Protein AF-A0A7S0H1U0-F1 (afdb_monomer)

Foldseek 3Di:
DQVLCVVVPPPDRDDLVQQQAADLVVLLSLLVVLQCLQPVPQDAQPPPPDPVSLLRRLVSSQVSCCVRVVQHADSVLSNRRHPSSVVRSVSSSVVVVVVVVVDPDD

Mean predicted aligned error: 3.63 Å

Solvent-accessible surface area (backbone atoms only — not comparable to full-atom values): 6109 Å² total; per-residue (Å²): 102,43,65,52,42,53,76,72,61,49,92,67,93,58,56,76,71,66,24,76,49,69,29,41,68,63,42,49,56,53,49,51,55,55,46,41,74,74,38,80,81,66,85,63,67,82,50,69,88,44,74,67,33,41,52,50,26,44,47,42,52,35,49,50,34,35,74,77,68,69,40,86,61,58,55,71,36,40,65,52,9,26,68,58,17,52,59,49,55,44,57,57,46,49,53,56,49,51,54,60,64,74,61,76,80,131

Radius of gyration: 13.3 Å; Cα contacts (8 Å, |Δi|>4): 124; chains: 1; bounding box: 35×30×33 Å

Organism: NCBI:txid1561963

Sequence (106 aa):
FSEYMKVLGYHRIVSLENFRTPNFGLVADALYWLCERYDPTAEISDDLNSEKGRVEFLKGIAETMAAKARIKLNIKSLYRGDGFAVRELLKIAKVLHESLRATPNS

InterPro domains:
  IPR019366 Clusterin-associated protein-1 [PF10234] (6-103)
  IPR019366 Clusterin-associated protein-1 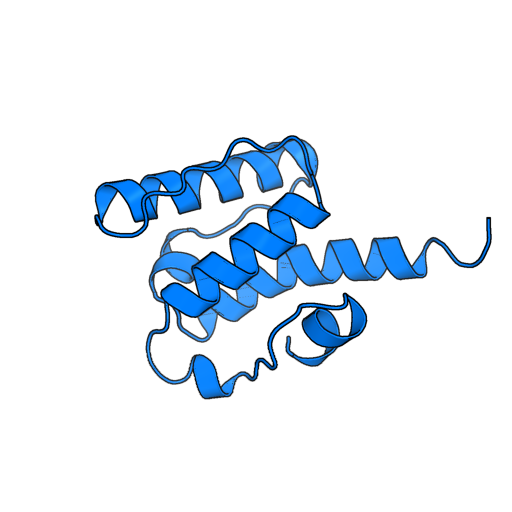[PTHR21547] (1-103)

Secondary structure (DSSP, 8-state):
-HHHHHHHT-SS---SGGGSS--HHHHHHHHHHHHHHH-TT-------SSHHHHHHHHHHHHHHHHHHH-PPP-HHHHHHTSHHHHHHHHHHHHHHHHHHHH-S--

Nearest PDB structures (foldseek):
  8ruy-assembly1_N  TM=6.558E-01  e=3.473E-05  Chlamydomonas reinhardtii
  7pt5-assembly1_A  TM=6.090E-01  e=2.179E-01  Homo sapiens
  8fck-assembly1_G  TM=6.071E-01  e=3.013E-01  Xenopus laevis

Structure (mmCIF, N/CA/C/O backbone):
data_AF-A0A7S0H1U0-F1
#
_entry.id   AF-A0A7S0H1U0-F1
#
loop_
_atom_site.group_PDB
_atom_site.id
_atom_site.type_symbol
_atom_site.label_atom_id
_atom_site.label_alt_id
_atom_site.label_comp_id
_atom_site.label_asym_id
_atom_site.label_entity_id
_atom_site.label_seq_id
_atom_site.pdbx_PDB_ins_code
_atom_site.Cartn_x
_atom_site.Cartn_y
_atom_site.Cartn_z
_atom_site.occupancy
_atom_site.B_iso_or_equiv
_atom_site.auth_seq_id
_atom_site.auth_comp_id
_atom_site.auth_asym_id
_atom_site.auth_atom_id
_atom_site.pdbx_PDB_model_num
ATOM 1 N N . PHE A 1 1 ? -2.922 -12.876 3.079 1.00 87.69 1 PHE A N 1
ATOM 2 C CA . PHE A 1 1 ? -3.023 -11.620 2.307 1.00 87.69 1 PHE A CA 1
ATOM 3 C C . PHE A 1 1 ? -4.353 -11.566 1.585 1.00 87.69 1 PHE A C 1
ATOM 5 O O . PHE A 1 1 ? -5.173 -10.752 1.971 1.00 87.69 1 PHE A O 1
ATOM 12 N N . SER A 1 2 ? -4.612 -12.498 0.666 1.00 92.75 2 SER A N 1
ATOM 13 C CA . SER A 1 2 ? -5.892 -12.646 -0.041 1.00 92.75 2 SER A CA 1
ATOM 14 C C . SER A 1 2 ? -7.118 -12.572 0.858 1.00 92.75 2 SER A C 1
ATOM 16 O O . SER A 1 2 ? -8.012 -11.786 0.582 1.00 92.75 2 SER A O 1
ATOM 18 N N . GLU A 1 3 ? -7.120 -13.319 1.966 1.00 93.31 3 GLU A N 1
ATOM 19 C CA . GLU A 1 3 ? -8.256 -13.311 2.892 1.00 93.31 3 GLU A CA 1
ATOM 20 C C . GLU A 1 3 ? -8.491 -11.932 3.520 1.00 93.31 3 GLU A C 1
ATOM 22 O O . GLU A 1 3 ? -9.613 -11.447 3.528 1.00 93.31 3 GLU A O 1
ATOM 27 N N . TYR A 1 4 ? -7.430 -11.243 3.956 1.00 95.19 4 TYR A N 1
ATOM 28 C CA . TYR A 1 4 ? -7.550 -9.879 4.478 1.00 95.19 4 TYR A CA 1
ATOM 29 C C . TYR A 1 4 ? -8.115 -8.920 3.427 1.00 95.19 4 TYR A C 1
ATOM 31 O O . TYR A 1 4 ? -9.045 -8.183 3.726 1.00 95.19 4 TYR A O 1
ATOM 39 N N . MET A 1 5 ? -7.599 -8.953 2.194 1.00 95.62 5 MET A N 1
ATOM 40 C CA . MET A 1 5 ? -8.100 -8.093 1.113 1.00 95.62 5 MET A CA 1
ATOM 41 C C . MET A 1 5 ? -9.574 -8.391 0.804 1.00 95.62 5 MET A C 1
ATOM 43 O O . MET A 1 5 ? -10.362 -7.465 0.641 1.00 95.62 5 MET A O 1
ATOM 47 N N . LYS A 1 6 ? -9.965 -9.672 0.795 1.00 94.00 6 LYS A N 1
ATOM 48 C CA . LYS A 1 6 ? -11.351 -10.108 0.586 1.00 94.00 6 LYS A CA 1
ATOM 49 C C . LYS A 1 6 ? -12.279 -9.621 1.698 1.00 94.00 6 LYS A C 1
ATOM 51 O O . LYS A 1 6 ? -13.310 -9.034 1.394 1.00 94.00 6 LYS A O 1
ATOM 56 N N . VAL A 1 7 ? -11.916 -9.828 2.965 1.00 94.12 7 VAL A N 1
ATOM 57 C CA . VAL A 1 7 ? -12.712 -9.384 4.124 1.00 94.12 7 VAL A CA 1
ATOM 58 C C . VAL A 1 7 ? -12.841 -7.864 4.156 1.00 94.12 7 VAL A C 1
ATOM 60 O O . VAL A 1 7 ? -13.903 -7.339 4.475 1.00 94.12 7 VAL A O 1
ATOM 63 N N . LEU A 1 8 ? -11.783 -7.147 3.777 1.00 94.25 8 LEU A N 1
ATOM 64 C CA . LEU A 1 8 ? -11.831 -5.696 3.645 1.00 94.25 8 LEU A CA 1
ATOM 65 C C . LEU A 1 8 ? -12.675 -5.251 2.435 1.00 94.25 8 LEU A C 1
ATOM 67 O O . LEU A 1 8 ? -13.041 -4.087 2.364 1.00 94.25 8 LEU A O 1
ATOM 71 N N . GLY A 1 9 ? -13.036 -6.126 1.497 1.00 94.75 9 GLY A N 1
ATOM 72 C CA . GLY A 1 9 ? -13.843 -5.764 0.328 1.00 94.75 9 GLY A CA 1
ATOM 73 C C . GLY A 1 9 ? -13.035 -5.117 -0.797 1.00 94.75 9 GLY A C 1
ATOM 74 O O . GLY A 1 9 ? -13.545 -4.261 -1.516 1.00 94.75 9 GLY A O 1
ATOM 75 N N . TYR A 1 10 ? -11.766 -5.496 -0.943 1.00 95.25 10 TYR A N 1
ATOM 76 C CA . TYR A 1 10 ? -10.964 -5.112 -2.099 1.00 95.25 10 TYR A C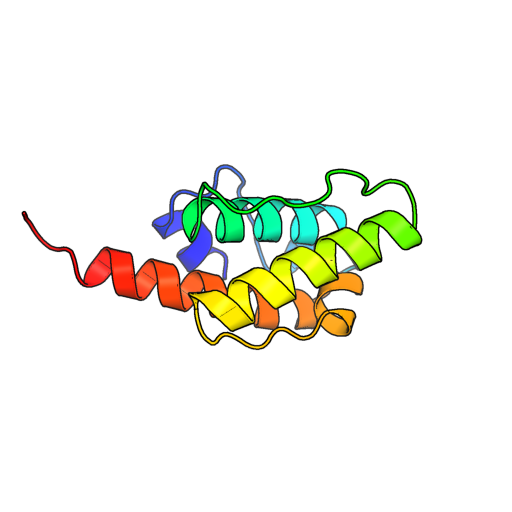A 1
ATOM 77 C C . TYR A 1 10 ? -11.583 -5.660 -3.389 1.00 95.25 10 TYR A C 1
ATOM 79 O O . TYR A 1 10 ? -11.989 -6.819 -3.460 1.00 95.25 10 TYR A O 1
ATOM 87 N N . HIS A 1 11 ? -11.649 -4.815 -4.415 1.00 88.94 11 HIS A N 1
ATOM 88 C CA . HIS A 1 11 ? -12.439 -5.068 -5.622 1.00 88.94 11 HIS A CA 1
ATOM 89 C C . HIS A 1 11 ? -11.851 -6.143 -6.552 1.00 88.94 11 HIS A C 1
ATOM 91 O O . HIS A 1 11 ? -12.574 -6.676 -7.393 1.00 88.94 11 HIS A O 1
ATOM 97 N N . ARG A 1 12 ? -10.557 -6.481 -6.431 1.00 90.69 12 ARG A N 1
ATOM 98 C CA . ARG A 1 12 ? -9.917 -7.534 -7.242 1.00 90.69 12 ARG A CA 1
ATOM 99 C C . ARG A 1 12 ? -9.716 -8.817 -6.442 1.00 90.69 12 ARG A C 1
ATOM 101 O O . ARG A 1 12 ? -9.406 -8.792 -5.253 1.00 90.69 12 ARG A O 1
ATOM 108 N N . ILE A 1 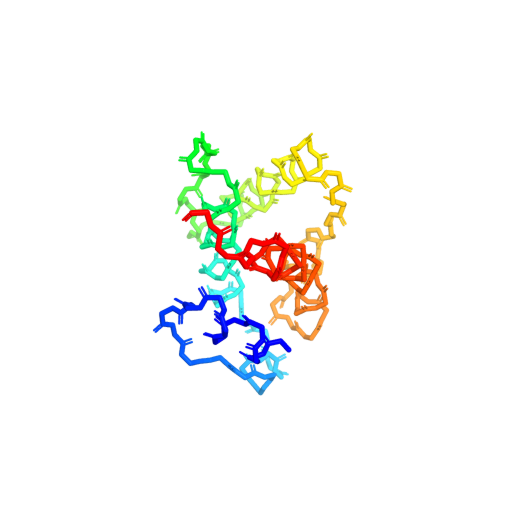13 ? -9.774 -9.952 -7.136 1.00 87.81 13 ILE A N 1
ATOM 109 C CA . ILE A 1 13 ? -9.283 -11.225 -6.599 1.00 87.81 13 ILE A CA 1
ATOM 110 C C . ILE A 1 13 ? -7.754 -11.208 -6.667 1.00 87.81 13 ILE A C 1
ATOM 112 O O . ILE A 1 13 ? -7.174 -11.001 -7.730 1.00 87.81 13 ILE A O 1
ATOM 116 N N . VAL A 1 14 ? -7.106 -11.434 -5.527 1.00 91.12 14 VAL A N 1
ATOM 117 C CA . VAL A 1 14 ? -5.643 -11.391 -5.386 1.00 91.12 14 VAL A CA 1
ATOM 118 C C . VAL A 1 14 ? -5.177 -12.659 -4.694 1.00 91.12 14 VAL A C 1
ATOM 120 O O . VAL A 1 14 ? -5.765 -13.088 -3.699 1.00 91.12 14 VAL A O 1
ATOM 123 N N . SER A 1 15 ? -4.080 -13.235 -5.163 1.00 90.69 15 SER A N 1
ATOM 124 C CA . SER A 1 15 ? -3.405 -14.367 -4.538 1.00 90.69 15 SER A CA 1
ATOM 125 C C . SER A 1 15 ? -1.919 -14.081 -4.338 1.00 90.69 15 SER A C 1
ATOM 127 O O . SER A 1 15 ? -1.365 -13.126 -4.879 1.00 90.69 15 SER A O 1
ATOM 129 N N . LEU A 1 16 ? -1.250 -14.919 -3.543 1.00 88.56 16 LEU A N 1
ATOM 130 C CA . LEU A 1 16 ? 0.213 -14.882 -3.448 1.00 88.56 16 LEU A CA 1
ATOM 131 C C . LEU A 1 16 ? 0.884 -15.255 -4.778 1.00 88.56 16 LEU A C 1
ATOM 133 O O . LEU A 1 16 ? 2.019 -14.852 -5.018 1.00 88.56 16 LEU A O 1
ATOM 137 N N . GLU A 1 17 ? 0.198 -16.001 -5.648 1.00 92.56 17 GLU A N 1
ATOM 138 C CA . GLU A 1 17 ? 0.754 -16.428 -6.934 1.00 92.56 17 GLU A CA 1
ATOM 139 C C . GLU A 1 17 ? 0.962 -15.252 -7.887 1.00 92.56 17 GLU A C 1
ATOM 141 O O . GLU A 1 17 ? 1.932 -15.259 -8.641 1.00 92.56 17 GLU A O 1
ATOM 146 N N . ASN A 1 18 ? 0.144 -14.196 -7.774 1.00 93.56 18 ASN A N 1
ATOM 147 C CA . ASN A 1 18 ? 0.323 -12.959 -8.539 1.00 93.56 18 ASN A CA 1
ATOM 148 C C . ASN A 1 18 ? 1.671 -12.257 -8.278 1.00 93.56 18 ASN A C 1
ATOM 150 O O . ASN A 1 18 ? 2.040 -11.390 -9.066 1.00 93.56 18 ASN A O 1
ATOM 154 N N . PHE A 1 19 ? 2.379 -12.623 -7.200 1.00 93.69 19 PHE A N 1
ATOM 155 C CA . PHE A 1 19 ? 3.657 -12.043 -6.770 1.00 93.69 19 PHE A CA 1
ATOM 156 C C . PHE A 1 19 ? 4.829 -13.038 -6.852 1.00 93.69 19 PHE A C 1
ATOM 158 O O . PHE A 1 19 ? 5.906 -12.765 -6.317 1.00 93.69 19 PHE A O 1
ATOM 165 N N . ARG A 1 20 ? 4.646 -14.207 -7.493 1.00 93.19 20 ARG A N 1
ATOM 166 C CA . ARG A 1 20 ? 5.767 -15.121 -7.814 1.00 93.19 20 ARG A CA 1
ATOM 167 C C . ARG A 1 20 ? 6.732 -14.502 -8.825 1.00 93.19 20 ARG A C 1
ATOM 169 O O . ARG A 1 20 ? 7.917 -14.814 -8.807 1.00 93.19 20 ARG A O 1
ATOM 176 N N . THR A 1 21 ? 6.223 -13.613 -9.668 1.00 93.06 21 THR A N 1
ATOM 177 C CA . THR A 1 21 ? 6.994 -12.711 -10.523 1.00 93.06 21 THR A CA 1
ATOM 178 C C . THR A 1 21 ? 6.728 -11.267 -10.094 1.00 93.06 21 THR A C 1
ATOM 180 O O . THR A 1 21 ? 5.627 -10.993 -9.609 1.00 93.06 21 THR A O 1
ATOM 183 N N . PRO A 1 22 ? 7.680 -10.337 -10.289 1.00 96.12 22 PRO A N 1
ATOM 184 C CA . PRO A 1 22 ? 7.474 -8.919 -10.005 1.00 96.12 22 PRO A CA 1
ATOM 185 C C . PRO A 1 22 ? 6.183 -8.371 -10.623 1.00 96.12 22 PRO A C 1
ATOM 187 O O . PRO A 1 22 ? 5.993 -8.420 -11.837 1.00 96.12 22 PRO A O 1
ATOM 190 N N . ASN A 1 23 ? 5.302 -7.833 -9.783 1.00 96.38 23 ASN A N 1
ATOM 191 C CA . ASN A 1 23 ? 4.023 -7.256 -10.181 1.00 96.38 23 ASN A CA 1
ATOM 192 C C . ASN A 1 23 ? 3.772 -5.931 -9.450 1.00 96.38 23 ASN A C 1
ATOM 194 O O . ASN A 1 23 ? 2.965 -5.835 -8.524 1.00 96.38 23 ASN A O 1
ATOM 198 N N . PHE A 1 24 ? 4.497 -4.893 -9.866 1.00 96.50 24 PHE A N 1
ATOM 199 C CA . PHE A 1 24 ? 4.371 -3.565 -9.268 1.00 96.50 24 PHE A CA 1
ATOM 200 C C . PHE A 1 24 ? 2.977 -2.954 -9.474 1.00 96.50 24 PHE A C 1
ATOM 202 O O . PHE A 1 24 ? 2.467 -2.310 -8.566 1.00 96.50 24 PHE A O 1
ATOM 209 N N . GLY A 1 25 ? 2.334 -3.193 -10.623 1.00 96.00 25 GLY A N 1
ATOM 210 C CA . GLY A 1 25 ? 0.997 -2.658 -10.900 1.00 96.00 25 GLY A CA 1
ATOM 211 C C . GLY A 1 25 ? -0.036 -3.109 -9.866 1.00 96.00 25 GLY A C 1
ATOM 212 O O . GLY A 1 25 ? -0.778 -2.286 -9.338 1.00 96.00 25 GLY A O 1
ATOM 213 N N . LEU A 1 26 ? -0.025 -4.396 -9.501 1.00 96.44 26 LEU A N 1
ATOM 214 C CA . LEU A 1 26 ? -0.906 -4.910 -8.451 1.00 96.44 26 LEU A CA 1
ATOM 215 C C . LEU A 1 26 ? -0.530 -4.385 -7.058 1.00 96.44 26 LEU A C 1
ATOM 217 O O . LEU A 1 26 ? -1.416 -4.162 -6.238 1.00 96.44 26 LEU A O 1
ATOM 221 N N . VAL A 1 27 ? 0.762 -4.166 -6.780 1.00 97.38 27 VAL A N 1
ATOM 222 C CA . VAL A 1 27 ? 1.181 -3.509 -5.530 1.00 97.38 27 VAL A CA 1
ATOM 223 C C . VAL A 1 27 ? 0.653 -2.083 -5.457 1.00 97.38 27 VAL A C 1
ATOM 225 O O . VAL A 1 27 ? 0.129 -1.705 -4.416 1.00 97.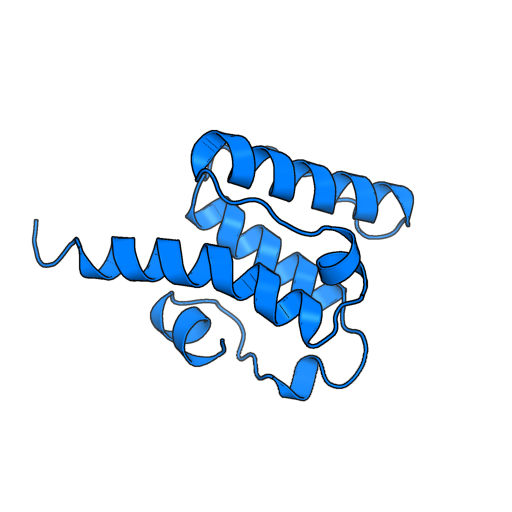38 27 VAL A O 1
ATOM 228 N N . ALA A 1 28 ? 0.783 -1.302 -6.528 1.00 97.38 28 ALA A N 1
ATOM 229 C CA . ALA A 1 28 ? 0.349 0.088 -6.554 1.00 97.38 28 ALA A CA 1
ATOM 230 C C . ALA A 1 28 ? -1.171 0.208 -6.385 1.00 97.38 28 ALA A C 1
ATOM 232 O O . ALA A 1 28 ? -1.622 0.949 -5.518 1.00 97.38 28 ALA A O 1
ATOM 233 N N . ASP A 1 29 ? -1.945 -0.593 -7.121 1.00 96.44 29 ASP A N 1
ATOM 234 C CA . ASP A 1 29 ? -3.410 -0.646 -7.007 1.00 96.44 29 ASP A CA 1
ATOM 235 C C . ASP A 1 29 ? -3.846 -1.023 -5.576 1.00 96.44 29 ASP A C 1
ATOM 237 O O . ASP A 1 29 ? -4.658 -0.333 -4.963 1.00 96.44 29 ASP A O 1
ATOM 241 N N . ALA A 1 30 ? -3.230 -2.056 -4.986 1.00 97.06 30 ALA A N 1
ATOM 242 C CA . ALA A 1 30 ? -3.530 -2.464 -3.615 1.00 97.06 30 ALA A CA 1
ATOM 243 C C . ALA A 1 30 ? -3.092 -1.426 -2.564 1.00 97.06 30 ALA A C 1
ATOM 245 O O . ALA A 1 30 ? -3.809 -1.217 -1.588 1.00 97.06 30 ALA A O 1
ATOM 246 N N . LEU A 1 31 ? -1.928 -0.784 -2.730 1.00 97.00 31 LEU A N 1
ATOM 247 C CA . LEU A 1 31 ? -1.437 0.257 -1.818 1.00 97.00 31 LEU A CA 1
ATOM 248 C C . LEU A 1 31 ? -2.336 1.484 -1.833 1.00 97.00 31 LEU A C 1
ATOM 250 O O . LEU A 1 31 ? -2.665 1.985 -0.761 1.00 97.00 31 LEU A O 1
ATOM 254 N N . TYR A 1 32 ? -2.709 1.953 -3.024 1.00 96.50 32 TYR A N 1
ATOM 255 C CA . TYR A 1 32 ? -3.588 3.104 -3.181 1.00 96.50 32 TYR A CA 1
ATOM 256 C C . TYR A 1 32 ? -4.916 2.838 -2.478 1.00 96.50 32 TYR A C 1
ATOM 258 O O . TYR A 1 32 ? -5.284 3.575 -1.569 1.00 96.50 32 TYR A O 1
ATOM 266 N N . TRP A 1 33 ? -5.549 1.701 -2.780 1.00 96.69 33 TRP A N 1
ATOM 267 C CA . TRP A 1 33 ? -6.820 1.322 -2.169 1.00 96.69 33 TRP A CA 1
ATOM 268 C C . TRP A 1 33 ? -6.740 1.187 -0.640 1.00 96.69 33 TRP A C 1
ATOM 270 O O . TRP A 1 33 ? -7.625 1.645 0.080 1.00 96.69 33 TRP A O 1
ATOM 280 N N . LEU A 1 34 ? -5.677 0.565 -0.115 1.00 96.88 34 LEU A N 1
ATOM 281 C CA . LEU A 1 34 ? -5.479 0.431 1.333 1.00 96.88 34 LEU A CA 1
ATOM 282 C C . LEU A 1 34 ? -5.236 1.789 2.005 1.00 96.88 34 LEU A C 1
ATOM 284 O O . LEU A 1 34 ? -5.730 2.013 3.108 1.00 96.88 34 LEU A O 1
ATOM 288 N N . CYS A 1 35 ? -4.475 2.677 1.364 1.00 96.38 35 CYS A N 1
ATOM 289 C CA . CYS A 1 35 ? -4.185 4.007 1.886 1.00 96.38 35 CYS A CA 1
ATOM 290 C C . CYS A 1 35 ? -5.427 4.896 1.871 1.00 96.38 35 CYS A C 1
ATOM 292 O O . CYS A 1 35 ? -5.732 5.484 2.899 1.00 96.38 35 CYS A O 1
ATOM 294 N N . GLU A 1 36 ? -6.169 4.938 0.765 1.00 94.94 36 GLU A N 1
ATOM 295 C CA . GLU A 1 36 ? -7.420 5.697 0.635 1.00 94.94 36 GLU A CA 1
ATOM 296 C C . GLU A 1 36 ? -8.466 5.223 1.651 1.00 94.94 36 GLU A C 1
ATOM 298 O O . GLU A 1 36 ? -9.137 6.023 2.297 1.00 94.94 36 GLU A O 1
ATOM 303 N N . ARG A 1 37 ? -8.558 3.906 1.878 1.00 94.38 37 ARG A N 1
ATOM 304 C CA . ARG A 1 37 ? -9.450 3.351 2.902 1.00 94.38 37 ARG A CA 1
ATOM 305 C C . ARG A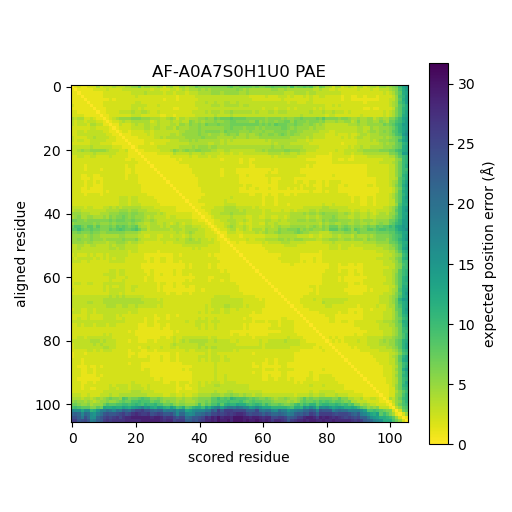 1 37 ? -9.048 3.741 4.324 1.00 94.38 37 ARG A C 1
ATOM 307 O O . ARG A 1 37 ? -9.911 3.817 5.196 1.00 94.38 37 ARG A O 1
ATOM 314 N N . TYR A 1 38 ? -7.754 3.917 4.576 1.00 94.75 38 TYR A N 1
ATOM 315 C CA . TYR A 1 38 ? -7.250 4.343 5.878 1.00 94.75 38 TYR A CA 1
ATOM 316 C C . TYR A 1 38 ? -7.397 5.859 6.076 1.00 94.75 38 TYR A C 1
ATOM 318 O O . TYR A 1 38 ? -7.797 6.303 7.150 1.00 94.75 38 TYR A O 1
ATOM 326 N N . ASP A 1 39 ? -7.075 6.644 5.050 1.00 93.62 39 ASP A N 1
ATOM 327 C CA . ASP A 1 39 ? -7.159 8.102 5.033 1.00 93.62 39 ASP A CA 1
ATOM 328 C C . ASP A 1 39 ? -7.671 8.583 3.659 1.00 93.62 39 ASP A C 1
ATOM 330 O O . ASP A 1 39 ? -6.881 8.731 2.722 1.00 93.62 39 ASP A O 1
ATOM 334 N N . PRO A 1 40 ? -8.981 8.873 3.536 1.00 93.06 40 PRO A N 1
ATOM 335 C CA . PRO A 1 40 ? -9.583 9.378 2.299 1.00 93.06 40 PRO A CA 1
ATOM 336 C C . PRO A 1 40 ? -9.090 10.770 1.887 1.00 93.06 40 PRO A C 1
ATOM 338 O O . PRO A 1 40 ? -9.398 11.229 0.792 1.00 93.06 40 PRO A O 1
ATOM 341 N N . THR A 1 41 ? -8.371 11.471 2.770 1.00 92.50 41 THR A N 1
ATOM 342 C CA . THR A 1 41 ? -7.816 12.806 2.499 1.00 92.50 41 THR A CA 1
ATOM 343 C C . THR A 1 41 ? -6.362 12.758 2.036 1.00 92.50 41 THR A C 1
ATOM 345 O O . THR A 1 41 ? -5.761 13.803 1.796 1.00 92.50 41 THR A O 1
ATOM 348 N N . ALA A 1 42 ? -5.778 11.562 1.921 1.00 91.62 42 ALA A N 1
ATOM 349 C CA . ALA A 1 42 ? -4.401 11.395 1.491 1.00 91.62 42 ALA A CA 1
ATOM 350 C C . ALA A 1 42 ? -4.216 11.821 0.025 1.00 91.62 42 ALA A C 1
ATOM 352 O O . ALA A 1 42 ? -4.771 11.218 -0.891 1.00 91.62 42 ALA A O 1
ATOM 353 N N . GLU A 1 43 ? -3.373 12.827 -0.199 1.00 89.81 43 GLU A N 1
ATOM 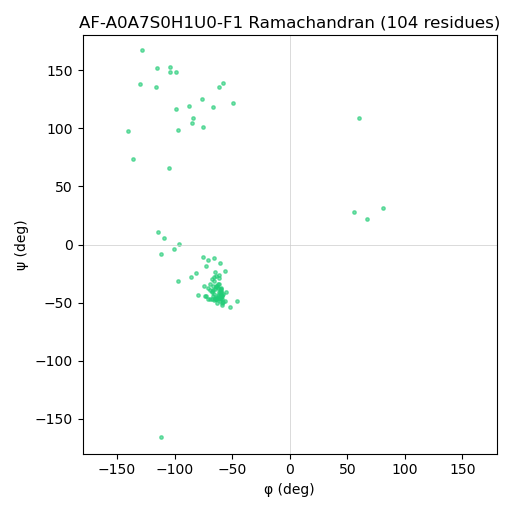354 C CA . GLU A 1 43 ? -2.962 13.252 -1.537 1.00 89.81 43 GLU A CA 1
ATOM 355 C C . GLU A 1 43 ? -1.786 12.391 -2.010 1.00 89.81 43 GLU A C 1
ATOM 357 O O . GLU A 1 43 ? -0.651 12.539 -1.553 1.00 89.81 43 GLU A O 1
ATOM 362 N N . ILE A 1 44 ? -2.062 11.450 -2.912 1.00 90.94 44 ILE A N 1
ATOM 363 C CA . ILE A 1 44 ? -1.074 10.508 -3.441 1.00 90.94 44 ILE A CA 1
ATOM 364 C C . ILE A 1 44 ? -0.904 10.744 -4.945 1.00 90.94 44 ILE A C 1
ATOM 366 O O . ILE A 1 44 ? -1.890 10.876 -5.664 1.00 90.94 44 ILE A O 1
ATOM 370 N N . SER A 1 45 ? 0.348 10.763 -5.415 1.00 89.12 45 SER A N 1
ATOM 371 C CA . SER A 1 45 ? 0.680 10.870 -6.845 1.00 89.12 45 SER A CA 1
ATOM 372 C C . SER A 1 45 ? 0.057 9.734 -7.663 1.00 89.12 45 SER A C 1
ATOM 374 O O . SER A 1 45 ? 0.102 8.578 -7.249 1.00 89.12 45 SER A O 1
ATOM 376 N N . ASP A 1 46 ? -0.470 10.042 -8.842 1.00 87.44 46 ASP A N 1
ATOM 377 C CA . ASP A 1 46 ? -1.042 9.085 -9.792 1.00 87.44 46 ASP A CA 1
ATOM 378 C C . ASP A 1 46 ? -0.085 8.721 -10.949 1.00 87.44 46 ASP A C 1
ATOM 380 O O . ASP A 1 46 ? -0.384 7.820 -11.738 1.00 87.44 46 ASP A O 1
ATOM 384 N N . ASP A 1 47 ? 1.101 9.344 -11.037 1.00 91.75 47 ASP A N 1
ATOM 385 C CA . ASP A 1 47 ? 2.106 8.985 -12.048 1.00 91.75 47 ASP A CA 1
ATOM 386 C C . ASP A 1 47 ? 2.820 7.675 -11.690 1.00 91.75 47 ASP A C 1
ATOM 388 O O . ASP A 1 47 ? 3.768 7.632 -10.906 1.00 91.75 47 ASP A O 1
ATOM 392 N N . LEU A 1 48 ? 2.407 6.590 -12.340 1.00 94.50 48 LEU A N 1
ATOM 393 C CA . LEU A 1 48 ? 3.048 5.274 -12.241 1.00 94.50 48 LEU A CA 1
ATOM 394 C C . LEU A 1 48 ? 3.795 4.871 -13.522 1.00 94.50 48 LEU A C 1
ATOM 396 O O . LEU A 1 48 ? 4.299 3.742 -13.624 1.00 94.50 48 LEU A O 1
ATOM 400 N N . ASN A 1 49 ? 3.878 5.770 -14.504 1.00 93.69 49 ASN A N 1
ATOM 401 C CA . ASN A 1 49 ? 4.469 5.494 -15.813 1.00 93.69 49 ASN A CA 1
ATOM 402 C C . ASN A 1 49 ? 5.985 5.710 -15.814 1.00 93.69 49 ASN A C 1
ATOM 404 O O . ASN A 1 49 ? 6.699 5.035 -16.557 1.00 93.69 49 ASN A O 1
ATOM 408 N N . SER A 1 50 ? 6.486 6.599 -14.955 1.00 95.75 50 SER A N 1
ATOM 409 C CA . SER A 1 50 ? 7.914 6.877 -14.797 1.00 95.75 50 SER A CA 1
ATOM 410 C C . SER A 1 50 ? 8.498 6.240 -13.528 1.00 95.75 50 SER A C 1
ATOM 412 O O . SER A 1 50 ? 7.802 6.039 -12.535 1.00 95.75 50 SER A O 1
ATOM 414 N N . GLU A 1 51 ? 9.800 5.928 -13.520 1.00 95.75 51 GLU A N 1
ATOM 415 C CA . GLU A 1 51 ? 10.477 5.461 -12.295 1.00 95.75 51 GLU A CA 1
ATOM 416 C C . GLU A 1 51 ? 10.360 6.495 -11.168 1.00 95.75 51 GLU A C 1
ATOM 418 O O . GLU A 1 51 ? 10.061 6.146 -10.025 1.00 95.75 51 GLU A O 1
ATOM 423 N N . LYS A 1 52 ? 10.543 7.776 -11.509 1.00 96.12 52 LYS A N 1
ATOM 424 C CA . LYS A 1 52 ? 10.412 8.889 -10.570 1.00 96.12 52 LYS A CA 1
ATOM 425 C C . LYS A 1 52 ? 9.012 8.927 -9.952 1.00 96.12 52 LYS A C 1
ATOM 427 O O . LYS A 1 52 ? 8.912 8.926 -8.728 1.00 96.12 52 LYS A O 1
ATOM 432 N N . GLY A 1 53 ? 7.968 8.877 -10.779 1.00 97.06 53 GLY A N 1
ATOM 433 C CA . GLY A 1 53 ? 6.576 8.885 -10.332 1.00 97.06 53 GLY A CA 1
ATOM 434 C C . GLY A 1 53 ? 6.261 7.712 -9.406 1.00 97.06 53 GLY A C 1
ATOM 435 O O . GLY A 1 53 ? 5.734 7.902 -8.314 1.00 97.06 53 GLY A O 1
ATOM 436 N N . ARG A 1 54 ? 6.726 6.501 -9.740 1.00 97.38 54 ARG A N 1
ATOM 437 C CA . ARG A 1 54 ? 6.576 5.324 -8.865 1.00 97.38 54 ARG A CA 1
ATOM 438 C C . ARG A 1 54 ? 7.260 5.497 -7.511 1.00 97.38 54 ARG A C 1
ATOM 440 O O . ARG A 1 54 ? 6.725 5.065 -6.491 1.00 97.38 54 ARG A O 1
ATOM 447 N N . VAL A 1 55 ? 8.453 6.092 -7.479 1.00 97.00 55 VAL A N 1
ATOM 448 C CA . VAL A 1 55 ? 9.161 6.373 -6.222 1.00 97.00 55 VAL A CA 1
ATOM 449 C C . VAL A 1 55 ? 8.419 7.431 -5.404 1.00 97.00 55 VAL A C 1
ATOM 451 O O . VAL A 1 55 ? 8.313 7.273 -4.189 1.00 97.00 55 VAL A O 1
ATOM 454 N N . GLU A 1 56 ? 7.898 8.479 -6.040 1.00 97.19 56 GLU A N 1
ATOM 455 C CA . GLU A 1 56 ? 7.100 9.526 -5.389 1.00 97.19 56 GLU A CA 1
ATOM 456 C C . GLU A 1 56 ? 5.790 8.968 -4.822 1.00 97.19 56 GLU A C 1
ATOM 458 O O . GLU A 1 56 ? 5.509 9.177 -3.643 1.00 97.19 56 GLU A O 1
ATOM 463 N N . PHE A 1 57 ? 5.069 8.152 -5.595 1.00 98.00 57 PHE A N 1
ATOM 464 C CA . PHE A 1 57 ? 3.898 7.400 -5.142 1.00 98.00 57 PHE A CA 1
ATOM 465 C C . PHE A 1 57 ? 4.200 6.588 -3.874 1.00 98.00 57 PHE A C 1
ATOM 467 O O . PH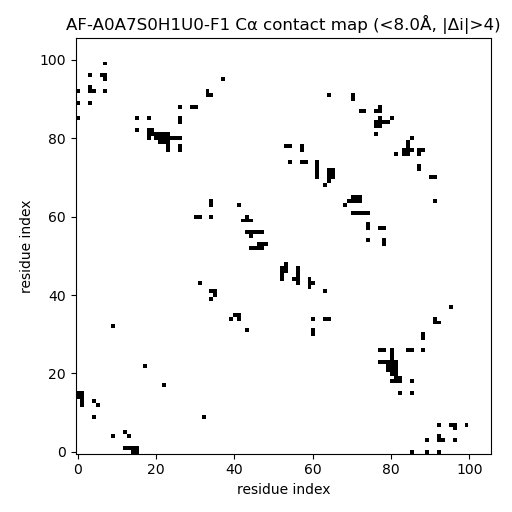E A 1 57 ? 3.531 6.734 -2.850 1.00 98.00 57 PHE A O 1
ATOM 474 N N . LEU A 1 58 ? 5.248 5.755 -3.904 1.00 98.12 58 LEU A N 1
ATOM 475 C CA . LEU A 1 58 ? 5.600 4.908 -2.763 1.00 98.12 58 LEU A CA 1
ATOM 476 C C . LEU A 1 58 ? 6.019 5.714 -1.530 1.00 98.12 58 LEU A C 1
ATOM 478 O O . LEU A 1 58 ? 5.730 5.291 -0.408 1.00 98.12 58 LEU A O 1
ATOM 482 N N . LYS A 1 59 ? 6.715 6.841 -1.719 1.00 97.38 59 LYS A N 1
ATOM 483 C CA . LYS A 1 59 ? 7.089 7.740 -0.622 1.00 97.38 59 LYS A CA 1
ATOM 484 C C . LYS A 1 59 ? 5.859 8.378 0.008 1.00 97.38 59 LYS A C 1
ATOM 486 O O . LYS A 1 59 ? 5.731 8.278 1.222 1.00 97.38 59 LYS A O 1
ATOM 491 N N . GLY A 1 60 ? 4.940 8.916 -0.795 1.00 96.88 60 GLY A N 1
ATOM 492 C CA . GLY A 1 60 ? 3.697 9.510 -0.300 1.00 96.88 60 GLY A CA 1
ATOM 493 C C . GLY A 1 60 ? 2.890 8.521 0.542 1.00 96.88 60 GLY A C 1
ATOM 494 O O . GLY A 1 60 ? 2.547 8.812 1.684 1.00 96.88 60 GLY A O 1
ATOM 495 N N . ILE A 1 61 ? 2.694 7.292 0.049 1.00 97.81 61 ILE A N 1
ATOM 496 C CA . ILE A 1 61 ? 2.011 6.239 0.818 1.00 97.81 61 ILE A CA 1
ATOM 497 C C . ILE A 1 61 ? 2.756 5.932 2.128 1.00 97.81 61 ILE A C 1
ATOM 499 O O . ILE A 1 61 ? 2.142 5.826 3.191 1.00 97.81 61 ILE A O 1
ATOM 503 N N . ALA A 1 62 ? 4.082 5.773 2.076 1.00 97.69 62 ALA A N 1
ATOM 504 C CA . ALA A 1 62 ? 4.879 5.451 3.257 1.00 97.69 62 ALA A CA 1
ATOM 505 C C . ALA A 1 62 ? 4.861 6.569 4.309 1.00 97.69 62 ALA A C 1
ATOM 507 O O . ALA A 1 62 ? 4.801 6.269 5.501 1.00 97.69 62 ALA A O 1
ATOM 508 N N . GLU A 1 63 ? 4.892 7.830 3.886 1.00 96.75 63 GLU A N 1
ATOM 509 C CA . GLU A 1 6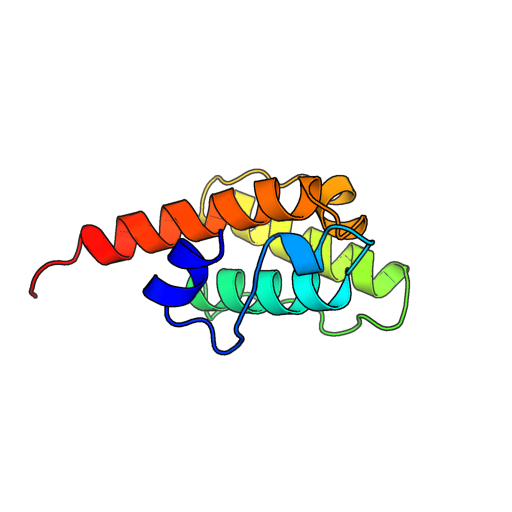3 ? 4.809 9.006 4.752 1.00 96.75 63 GLU A CA 1
ATOM 510 C C . GLU A 1 63 ? 3.427 9.114 5.402 1.00 96.75 63 GLU A C 1
ATOM 512 O O . GLU A 1 63 ? 3.348 9.233 6.627 1.00 96.75 63 GLU A O 1
ATOM 517 N N . THR A 1 64 ? 2.346 8.949 4.632 1.00 96.88 64 THR A N 1
ATOM 518 C CA . THR A 1 64 ? 0.969 8.931 5.153 1.00 96.88 64 THR A CA 1
ATOM 519 C C . THR A 1 64 ? 0.787 7.832 6.197 1.00 96.88 64 THR A C 1
ATOM 521 O O . THR A 1 64 ? 0.330 8.092 7.313 1.00 96.88 64 THR A O 1
ATOM 524 N N . MET A 1 65 ? 1.209 6.602 5.892 1.00 97.44 65 MET A N 1
ATOM 525 C CA . MET A 1 65 ? 1.090 5.473 6.821 1.00 97.44 65 MET A CA 1
ATOM 526 C C . MET A 1 65 ? 1.978 5.634 8.061 1.00 97.44 65 MET A C 1
ATOM 528 O O . MET A 1 65 ? 1.564 5.278 9.168 1.00 97.44 65 MET A O 1
ATOM 532 N N . ALA A 1 66 ? 3.170 6.215 7.925 1.00 97.50 66 ALA A N 1
ATOM 533 C CA . ALA A 1 66 ? 4.027 6.503 9.069 1.00 97.50 66 ALA A CA 1
ATOM 534 C C . ALA A 1 66 ? 3.416 7.581 9.978 1.00 97.50 66 ALA A C 1
ATOM 536 O O . ALA A 1 66 ? 3.397 7.407 11.196 1.00 97.50 66 ALA A O 1
ATOM 537 N N . ALA A 1 67 ? 2.883 8.661 9.403 1.00 96.00 67 ALA A N 1
ATOM 538 C CA . ALA A 1 67 ? 2.335 9.788 10.151 1.00 96.00 67 ALA A CA 1
ATOM 539 C C . ALA A 1 67 ? 0.994 9.460 10.823 1.00 96.00 67 ALA A C 1
ATOM 541 O O . ALA A 1 67 ? 0.784 9.794 11.989 1.00 96.00 67 ALA A O 1
ATOM 542 N N . LYS A 1 68 ? 0.086 8.799 10.099 1.00 94.50 68 LYS A N 1
ATOM 543 C CA . LYS A 1 68 ? -1.308 8.603 10.525 1.00 94.50 68 LYS A CA 1
ATOM 544 C C . LYS A 1 68 ? -1.555 7.250 11.182 1.00 94.50 68 LYS A C 1
ATOM 546 O O . LYS A 1 68 ? -2.417 7.149 12.050 1.00 94.50 68 LYS A O 1
ATOM 551 N N . ALA A 1 69 ? -0.815 6.217 10.778 1.00 94.44 69 ALA A N 1
ATOM 552 C CA . ALA A 1 69 ? -0.983 4.847 11.272 1.00 94.44 69 ALA A CA 1
ATOM 553 C C . ALA A 1 69 ? 0.186 4.358 12.131 1.00 94.44 69 ALA A C 1
ATOM 555 O O . ALA A 1 69 ? 0.109 3.278 12.715 1.00 94.44 69 ALA A O 1
ATOM 556 N N . ARG A 1 70 ? 1.284 5.127 12.211 1.00 96.56 70 ARG A N 1
ATOM 557 C CA . ARG A 1 70 ? 2.553 4.699 12.829 1.00 96.56 70 ARG A CA 1
ATOM 558 C C . ARG A 1 70 ? 3.104 3.410 12.201 1.00 96.56 70 ARG A C 1
ATOM 560 O O . ARG A 1 70 ? 3.837 2.658 12.844 1.00 96.56 70 ARG A O 1
ATOM 567 N N . ILE A 1 71 ? 2.784 3.159 10.928 1.00 97.19 71 ILE A N 1
ATOM 568 C CA . ILE A 1 71 ? 3.252 1.997 10.168 1.00 97.19 71 ILE A CA 1
ATOM 569 C C . ILE A 1 71 ? 4.441 2.413 9.308 1.00 97.19 71 ILE A C 1
ATOM 571 O O . ILE A 1 71 ? 4.309 3.192 8.368 1.00 97.19 71 ILE A O 1
ATOM 575 N N . LYS A 1 72 ? 5.611 1.832 9.578 1.00 97.88 72 LYS A N 1
ATOM 576 C CA . LYS A 1 72 ? 6.791 2.013 8.728 1.00 97.88 72 LYS A CA 1
ATOM 577 C C . LYS A 1 72 ? 6.816 0.979 7.600 1.00 97.88 72 LYS A C 1
ATOM 579 O O . LYS A 1 72 ? 6.923 -0.230 7.851 1.00 97.88 72 LYS A O 1
ATOM 584 N N . LEU A 1 73 ? 6.777 1.472 6.365 1.00 98.12 73 LEU A N 1
ATOM 585 C CA . LEU A 1 73 ? 6.857 0.663 5.150 1.00 98.12 73 LEU A CA 1
ATOM 586 C C . LEU A 1 73 ? 8.269 0.653 4.557 1.00 98.12 73 LEU A C 1
ATOM 588 O O . LEU A 1 73 ? 9.014 1.631 4.635 1.00 98.12 73 LEU A O 1
ATOM 592 N N . ASN A 1 74 ? 8.630 -0.459 3.924 1.00 98.25 74 ASN A N 1
ATOM 593 C CA . ASN A 1 74 ? 9.832 -0.576 3.110 1.00 98.25 74 ASN A CA 1
ATOM 594 C C . ASN A 1 74 ? 9.492 -0.367 1.629 1.00 98.25 74 ASN A C 1
ATOM 596 O O . ASN A 1 74 ? 9.084 -1.296 0.931 1.00 98.25 74 ASN A O 1
ATOM 600 N N . ILE A 1 75 ? 9.734 0.848 1.135 1.00 97.31 75 ILE A N 1
ATOM 601 C CA . ILE A 1 75 ? 9.452 1.216 -0.258 1.00 97.31 75 ILE A CA 1
ATOM 602 C C . ILE A 1 75 ? 10.246 0.385 -1.276 1.00 97.31 75 ILE A C 1
ATOM 604 O O . ILE A 1 75 ? 9.747 0.129 -2.364 1.00 97.31 75 ILE A O 1
ATOM 608 N N . LYS A 1 76 ? 11.443 -0.118 -0.934 1.00 97.75 76 LYS A N 1
ATOM 609 C CA . LYS A 1 76 ? 12.213 -0.987 -1.843 1.00 97.75 76 LYS A CA 1
ATOM 610 C C . LYS A 1 76 ? 11.534 -2.342 -2.012 1.00 97.75 76 LYS A C 1
ATOM 612 O O . LYS A 1 76 ? 11.533 -2.880 -3.1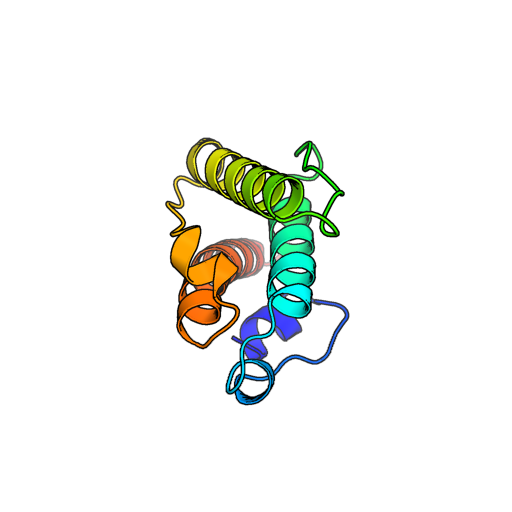12 1.00 97.75 76 LYS A O 1
ATOM 617 N N . SER A 1 77 ? 10.967 -2.889 -0.939 1.00 98.00 77 SER A N 1
ATOM 618 C CA . SER A 1 77 ? 10.187 -4.129 -1.003 1.00 98.00 77 SER A CA 1
ATOM 619 C C . SER A 1 77 ? 8.914 -3.935 -1.819 1.00 98.00 77 SER A C 1
ATOM 621 O O . SER A 1 77 ? 8.607 -4.772 -2.657 1.00 98.00 77 SER A O 1
ATOM 623 N N . LEU A 1 78 ? 8.212 -2.814 -1.623 1.00 97.94 78 LEU A N 1
ATOM 624 C CA . LEU A 1 78 ? 7.019 -2.471 -2.401 1.00 97.94 78 LEU A CA 1
ATOM 625 C C . LEU A 1 78 ? 7.340 -2.324 -3.895 1.00 97.94 78 LEU A C 1
ATOM 627 O O . LEU A 1 78 ? 6.656 -2.914 -4.727 1.00 97.94 78 LEU A O 1
ATOM 631 N N . TYR A 1 79 ? 8.428 -1.626 -4.233 1.00 97.62 79 TYR A N 1
ATOM 632 C CA . TYR A 1 79 ? 8.850 -1.422 -5.620 1.00 97.62 79 TYR A CA 1
ATOM 633 C C . TYR A 1 79 ? 9.176 -2.732 -6.352 1.00 97.62 79 TYR A C 1
ATOM 635 O O . TYR A 1 79 ? 8.891 -2.858 -7.539 1.00 97.62 79 TYR A O 1
ATOM 643 N N . ARG A 1 80 ? 9.730 -3.739 -5.655 1.00 96.25 80 ARG A N 1
ATOM 644 C CA . ARG A 1 80 ? 10.038 -5.050 -6.260 1.00 96.25 80 ARG A CA 1
ATOM 645 C C . ARG A 1 80 ? 8.803 -5.804 -6.742 1.00 96.25 80 ARG A C 1
ATOM 647 O O . ARG A 1 80 ? 8.928 -6.623 -7.644 1.00 96.25 80 ARG A O 1
ATOM 654 N N . GLY A 1 81 ? 7.633 -5.570 -6.147 1.00 95.38 81 GLY A N 1
ATOM 655 C CA . GLY A 1 81 ? 6.408 -6.235 -6.586 1.00 95.38 81 GLY A CA 1
ATOM 656 C C . GLY A 1 81 ? 6.367 -7.745 -6.336 1.00 95.38 81 GLY A C 1
ATOM 657 O O . GLY A 1 81 ? 5.639 -8.440 -7.033 1.00 95.38 81 GLY A O 1
ATOM 658 N N . ASP A 1 82 ? 7.157 -8.266 -5.399 1.00 95.06 82 ASP A N 1
ATOM 659 C CA . ASP A 1 82 ? 7.281 -9.700 -5.117 1.00 95.06 82 ASP A CA 1
ATOM 660 C C . ASP A 1 82 ? 6.692 -10.064 -3.736 1.00 95.06 82 ASP A C 1
ATOM 662 O O . ASP A 1 82 ? 5.982 -9.283 -3.094 1.00 95.06 82 ASP A O 1
ATOM 666 N N . GLY A 1 83 ? 6.998 -11.263 -3.233 1.00 94.00 83 GLY A N 1
ATOM 667 C CA . GLY A 1 83 ? 6.563 -11.701 -1.904 1.00 94.00 83 GLY A CA 1
ATOM 668 C C . GLY A 1 83 ? 6.974 -10.772 -0.747 1.00 94.00 83 GLY A C 1
ATOM 669 O O . GLY A 1 83 ? 6.313 -10.782 0.294 1.00 94.00 83 GLY A O 1
ATOM 670 N N . PHE A 1 84 ? 8.016 -9.943 -0.894 1.00 96.69 84 PHE A N 1
ATOM 671 C CA . PHE A 1 84 ? 8.359 -8.925 0.104 1.00 96.69 84 PHE A CA 1
ATOM 672 C C . PHE A 1 84 ? 7.392 -7.743 0.063 1.00 96.69 84 PHE A C 1
ATOM 674 O O . PHE A 1 84 ? 7.046 -7.228 1.126 1.00 96.69 84 PHE A O 1
ATOM 681 N N . ALA A 1 85 ? 6.900 -7.352 -1.115 1.00 97.44 85 ALA A N 1
ATOM 682 C CA . ALA A 1 85 ? 5.853 -6.339 -1.228 1.00 97.44 85 ALA A CA 1
ATOM 683 C C . ALA A 1 85 ? 4.580 -6.777 -0.493 1.00 97.44 85 ALA A C 1
ATOM 685 O O . ALA A 1 85 ? 3.985 -5.997 0.248 1.00 97.44 85 ALA A O 1
ATOM 686 N N . VAL A 1 86 ? 4.216 -8.060 -0.599 1.00 96.44 86 VAL A N 1
ATOM 687 C CA . VAL A 1 86 ? 3.057 -8.621 0.112 1.00 96.44 86 VAL A CA 1
ATOM 688 C C . VAL A 1 86 ? 3.185 -8.479 1.631 1.00 96.44 86 VAL A C 1
ATOM 690 O O . VAL A 1 86 ? 2.199 -8.199 2.313 1.00 96.44 86 VAL A O 1
ATOM 693 N N . ARG A 1 87 ? 4.391 -8.648 2.186 1.00 96.94 87 ARG A N 1
ATOM 694 C CA . ARG A 1 87 ? 4.628 -8.469 3.630 1.00 96.94 87 ARG A CA 1
ATOM 695 C C . ARG A 1 87 ? 4.380 -7.031 4.073 1.00 96.94 87 ARG A C 1
ATOM 697 O O . ARG A 1 87 ? 3.870 -6.827 5.170 1.00 96.94 87 ARG A O 1
ATOM 704 N N . GLU A 1 88 ? 4.713 -6.061 3.230 1.00 98.12 88 GLU A N 1
ATOM 705 C CA . GLU A 1 88 ? 4.477 -4.644 3.500 1.00 98.12 88 GLU A CA 1
ATOM 706 C C . GLU A 1 88 ? 2.989 -4.285 3.368 1.00 98.12 88 GLU A C 1
ATOM 708 O O . GLU A 1 88 ? 2.437 -3.676 4.281 1.00 98.12 88 GLU A O 1
ATOM 713 N N . LEU A 1 89 ? 2.309 -4.761 2.317 1.00 97.50 89 LEU A N 1
ATOM 714 C CA . LEU A 1 89 ? 0.854 -4.614 2.142 1.00 97.50 89 LEU A CA 1
ATOM 715 C C . LEU A 1 89 ? 0.068 -5.173 3.340 1.00 97.50 89 LEU A C 1
ATOM 717 O O . LEU A 1 89 ? -0.884 -4.563 3.829 1.00 97.50 89 LEU A O 1
ATOM 721 N N . LEU A 1 90 ? 0.499 -6.325 3.862 1.00 97.25 90 LEU A N 1
ATOM 722 C CA . LEU A 1 90 ? -0.119 -6.970 5.019 1.00 97.25 90 LEU A CA 1
ATOM 723 C C . LEU A 1 90 ? -0.080 -6.125 6.295 1.00 97.25 90 LEU A C 1
ATOM 725 O O . LEU A 1 90 ? -0.939 -6.328 7.149 1.00 97.25 90 LEU A O 1
ATOM 729 N N . LYS A 1 91 ? 0.880 -5.207 6.455 1.00 97.75 91 LYS A N 1
ATOM 730 C CA . LYS A 1 91 ? 0.939 -4.341 7.642 1.00 97.75 91 LYS A CA 1
ATOM 731 C C . LYS A 1 91 ? -0.289 -3.436 7.711 1.00 97.75 91 LYS A C 1
ATOM 733 O O . LYS A 1 91 ? -0.937 -3.381 8.749 1.00 97.75 91 LYS A O 1
ATOM 738 N N . ILE A 1 92 ? -0.638 -2.800 6.591 1.00 97.25 92 ILE A N 1
ATOM 739 C CA . ILE A 1 92 ? -1.795 -1.900 6.499 1.00 97.25 92 ILE A CA 1
ATOM 740 C C . ILE A 1 92 ? -3.095 -2.708 6.573 1.00 97.25 92 ILE A C 1
ATOM 742 O O . ILE A 1 92 ? -3.984 -2.392 7.361 1.00 97.25 92 ILE A O 1
ATOM 746 N N . ALA A 1 93 ? -3.180 -3.806 5.812 1.00 96.62 93 ALA A N 1
ATOM 747 C CA . ALA A 1 93 ? -4.379 -4.641 5.771 1.00 96.62 93 ALA A CA 1
ATOM 748 C C . ALA A 1 93 ? -4.748 -5.223 7.147 1.00 96.62 93 ALA A C 1
ATOM 750 O O . ALA A 1 93 ? -5.926 -5.308 7.482 1.00 96.62 93 ALA A O 1
ATOM 751 N N . LYS A 1 94 ? -3.757 -5.603 7.966 1.00 95.69 94 LYS A N 1
ATOM 752 C CA . LYS A 1 94 ? -4.004 -6.082 9.333 1.00 95.69 94 LYS A CA 1
ATOM 753 C C . LYS A 1 94 ? -4.594 -4.998 10.226 1.00 95.69 94 LYS A C 1
ATOM 755 O O . LYS A 1 94 ? -5.589 -5.275 10.881 1.00 95.69 94 LYS A O 1
ATOM 760 N N . VAL A 1 95 ? -4.039 -3.785 10.193 1.00 94.94 95 VAL A N 1
ATOM 761 C CA . VAL A 1 95 ? -4.551 -2.654 10.983 1.00 94.94 95 VAL A CA 1
ATOM 762 C C . VAL A 1 95 ? -5.995 -2.335 10.601 1.00 94.94 95 VAL A C 1
ATOM 764 O O . VAL A 1 95 ? -6.859 -2.301 11.469 1.00 94.94 95 VAL A O 1
ATOM 767 N N . LEU A 1 96 ? -6.295 -2.217 9.305 1.00 94.06 96 LEU A N 1
ATOM 768 C CA . LEU A 1 96 ? -7.666 -1.983 8.834 1.00 94.06 96 LEU A CA 1
ATOM 769 C C . LEU A 1 96 ? -8.631 -3.107 9.234 1.00 94.06 96 LEU A C 1
ATOM 771 O O . LEU A 1 96 ? -9.783 -2.855 9.580 1.00 94.06 96 LEU A O 1
ATOM 775 N N . HIS A 1 97 ? -8.173 -4.356 9.188 1.00 94.25 97 HIS A N 1
ATOM 776 C CA . HIS A 1 97 ? -8.989 -5.505 9.565 1.00 94.25 97 HIS A CA 1
ATOM 777 C C . HIS A 1 97 ? -9.238 -5.569 11.078 1.00 94.25 97 HIS A C 1
ATOM 779 O O . HIS A 1 97 ? -10.326 -5.944 11.509 1.00 94.25 97 HIS A O 1
ATOM 785 N N . GLU A 1 98 ? -8.251 -5.203 11.895 1.00 91.50 98 GLU A N 1
ATOM 786 C CA . GLU A 1 98 ? -8.418 -5.046 13.342 1.00 91.50 98 GLU A CA 1
ATOM 787 C C . GLU A 1 98 ? -9.428 -3.939 13.655 1.00 91.50 98 GLU A C 1
ATOM 789 O O . GLU A 1 98 ? -10.346 -4.175 14.439 1.00 91.50 98 GLU A O 1
ATOM 794 N N . SER A 1 99 ? -9.345 -2.791 12.973 1.00 86.69 99 SER A N 1
ATOM 795 C CA . SER A 1 99 ? -10.327 -1.707 13.097 1.00 86.69 99 SER A CA 1
ATOM 796 C C . SER A 1 99 ? -11.740 -2.153 12.717 1.00 86.69 99 SER A C 1
ATOM 798 O O . SER A 1 99 ? -12.674 -1.876 13.460 1.00 86.69 99 SER A O 1
ATOM 800 N N . LEU A 1 100 ? -11.900 -2.903 11.620 1.00 87.38 100 LEU A N 1
ATOM 801 C CA . LEU A 1 100 ? -13.196 -3.442 11.186 1.00 87.38 100 LEU A CA 1
ATOM 802 C C . LEU A 1 100 ? -13.812 -4.406 12.212 1.00 87.38 100 LEU A C 1
ATOM 804 O O . LEU A 1 100 ? -15.028 -4.485 12.346 1.00 87.38 100 LEU A O 1
ATOM 808 N N . ARG A 1 101 ? -12.982 -5.169 12.929 1.00 81.44 101 ARG A N 1
ATOM 809 C CA . ARG A 1 101 ? -13.444 -6.103 13.967 1.00 81.44 101 ARG A CA 1
ATOM 810 C C . ARG A 1 101 ? -13.721 -5.428 15.302 1.00 81.44 101 ARG A C 1
ATOM 812 O O . ARG A 1 101 ? -14.483 -5.977 16.091 1.00 81.44 101 ARG A O 1
ATOM 819 N N . ALA A 1 102 ? -13.085 -4.289 15.563 1.00 74.44 102 ALA A N 1
ATOM 820 C CA . ALA A 1 102 ? -13.308 -3.480 16.755 1.00 74.44 102 ALA A CA 1
ATOM 821 C C . ALA A 1 102 ? -14.623 -2.683 16.699 1.00 74.44 102 ALA A C 1
ATOM 823 O O . ALA A 1 102 ? -15.061 -2.181 17.730 1.00 74.44 102 ALA A O 1
ATOM 824 N N . THR A 1 103 ? -15.288 -2.633 15.541 1.00 59.56 103 THR A N 1
ATOM 825 C CA . THR A 1 103 ? -16.645 -2.100 15.360 1.00 59.56 103 THR A CA 1
ATOM 826 C C . THR A 1 103 ? -17.712 -3.200 15.183 1.00 59.56 103 THR A C 1
ATOM 828 O O . THR A 1 103 ? -18.329 -3.296 14.122 1.00 59.56 103 THR A O 1
ATOM 831 N N . PRO A 1 104 ? -18.007 -4.047 16.192 1.00 46.91 104 PRO A N 1
ATOM 832 C CA . PRO A 1 104 ? -19.258 -4.790 16.221 1.00 46.91 104 PRO A CA 1
ATOM 833 C C . PRO A 1 104 ? -20.356 -3.894 16.825 1.00 46.91 104 PRO A C 1
ATOM 835 O O . PRO A 1 104 ? -20.353 -3.649 18.025 1.00 46.91 104 PRO A O 1
ATOM 838 N N . ASN A 1 105 ? -21.292 -3.435 15.985 1.00 45.62 105 ASN A N 1
ATOM 839 C CA . ASN A 1 105 ? -22.471 -2.611 16.313 1.00 45.62 105 ASN A CA 1
ATOM 840 C C . ASN A 1 105 ? -22.201 -1.230 16.949 1.00 45.62 105 ASN A C 1
ATOM 842 O O . ASN A 1 105 ? -21.914 -1.102 18.137 1.00 45.62 105 ASN A O 1
ATOM 846 N N . SER A 1 106 ? -22.438 -0.176 16.167 1.00 40.12 106 SER A N 1
ATOM 847 C CA . SER A 1 106 ? -22.976 1.100 16.661 1.00 40.12 106 SER A CA 1
ATOM 848 C C . SER A 1 106 ? -24.324 1.334 16.000 1.00 40.12 106 SER A C 1
ATOM 850 O O . SER A 1 106 ? -24.432 0.975 14.806 1.00 40.12 106 SER A O 1
#

pLDDT: mean 92.86, std 9.7, range [40.12, 98.25]